Protein AF-A0A941V2D4-F1 (afdb_monomer_lite)

Structure (mmCIF, N/CA/C/O backbone):
data_AF-A0A941V2D4-F1
#
_entry.id   AF-A0A941V2D4-F1
#
loop_
_atom_site.group_PDB
_atom_site.id
_atom_site.type_symbol
_atom_site.label_atom_id
_atom_site.label_alt_id
_atom_site.label_comp_id
_atom_site.label_asym_id
_atom_site.label_entity_id
_atom_site.label_seq_id
_atom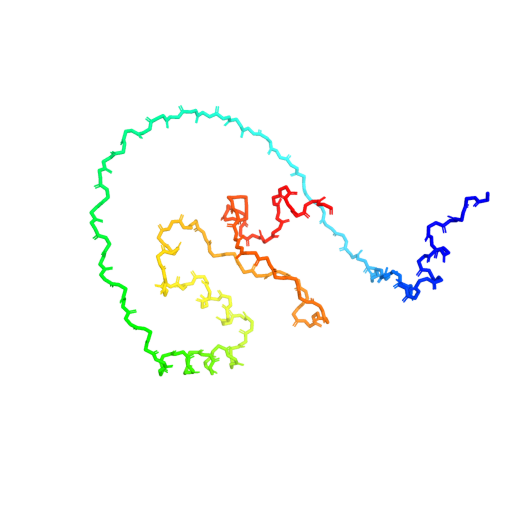_site.pdbx_PDB_ins_code
_atom_site.Cartn_x
_atom_site.Cartn_y
_atom_site.Cartn_z
_atom_site.occupancy
_atom_site.B_iso_or_equiv
_atom_site.auth_seq_id
_atom_site.auth_comp_id
_atom_site.auth_asym_id
_atom_site.auth_atom_id
_atom_site.pdbx_PDB_model_num
ATOM 1 N N . MET A 1 1 ? -23.197 21.292 33.078 1.00 47.38 1 MET A N 1
ATOM 2 C CA . MET A 1 1 ? -23.859 20.035 32.665 1.00 47.38 1 MET A CA 1
ATOM 3 C C . MET A 1 1 ? -22.993 19.403 31.587 1.00 47.38 1 MET A C 1
ATOM 5 O O . MET A 1 1 ? -23.093 19.793 30.435 1.00 47.38 1 MET A O 1
ATOM 9 N N . SER A 1 2 ? -22.044 18.547 31.974 1.00 50.47 2 SER A N 1
ATOM 10 C CA . SER A 1 2 ? -21.107 17.939 31.021 1.00 50.47 2 SER A CA 1
ATOM 11 C C . SER A 1 2 ? -21.793 16.732 30.382 1.00 50.47 2 SER A C 1
ATOM 13 O O . SER A 1 2 ? -21.939 15.692 31.025 1.00 50.47 2 SER A O 1
ATOM 15 N N . GLY A 1 3 ? -22.328 16.898 29.172 1.00 64.19 3 GLY A N 1
ATOM 16 C CA . GLY A 1 3 ? -22.954 15.806 28.433 1.00 64.19 3 GLY A CA 1
ATOM 17 C C . GLY A 1 3 ? -21.909 14.743 28.108 1.00 64.19 3 GLY A C 1
ATOM 18 O O . GLY A 1 3 ? -20.866 15.053 27.536 1.00 64.19 3 GLY A O 1
ATOM 19 N N . ASN A 1 4 ? -22.171 13.489 28.484 1.00 82.38 4 ASN A N 1
ATOM 20 C CA . ASN A 1 4 ? -21.348 12.354 28.069 1.00 82.38 4 ASN A CA 1
ATOM 21 C C . ASN A 1 4 ? -21.188 12.416 26.539 1.00 82.38 4 ASN A C 1
ATOM 23 O O . ASN A 1 4 ? -22.191 12.531 25.835 1.00 82.38 4 ASN A O 1
ATOM 27 N N . ARG A 1 5 ? -19.949 12.345 26.033 1.00 79.75 5 ARG A N 1
ATOM 28 C CA . ARG A 1 5 ? -19.593 12.397 24.601 1.00 79.75 5 ARG A CA 1
ATOM 29 C C . ARG A 1 5 ? -20.520 11.540 23.725 1.00 79.75 5 ARG A C 1
ATOM 31 O O . ARG A 1 5 ? -20.853 11.938 22.616 1.00 79.75 5 ARG A O 1
ATOM 38 N N . ALA A 1 6 ? -20.997 10.405 24.238 1.00 77.00 6 ALA A N 1
ATOM 39 C CA . ALA A 1 6 ? -21.950 9.542 23.542 1.00 77.00 6 ALA A CA 1
ATOM 40 C C . ALA A 1 6 ? -23.326 10.193 23.274 1.00 77.00 6 ALA A C 1
ATOM 42 O O . ALA A 1 6 ? -23.961 9.871 22.274 1.00 77.00 6 ALA A O 1
ATOM 43 N N . SER A 1 7 ? -23.802 11.083 24.151 1.00 79.38 7 SER A N 1
ATOM 44 C CA . SER A 1 7 ? -25.050 11.841 23.955 1.00 79.38 7 SER A CA 1
ATOM 45 C C . SER A 1 7 ? -24.894 12.879 22.853 1.00 79.38 7 SER A C 1
ATOM 47 O O . SER A 1 7 ? -25.692 12.895 21.926 1.00 79.38 7 SER A O 1
ATOM 49 N N . VAL A 1 8 ? -23.801 13.648 22.894 1.00 80.94 8 VAL A N 1
ATOM 50 C CA . VAL A 1 8 ? -23.485 14.660 21.874 1.00 80.94 8 VAL A CA 1
ATOM 51 C C . VAL A 1 8 ? -23.403 14.023 20.486 1.00 80.94 8 VAL A C 1
ATOM 53 O O . VAL A 1 8 ? -23.996 14.512 19.533 1.00 80.94 8 VAL A O 1
ATOM 56 N N . LEU A 1 9 ? -22.746 12.868 20.370 1.00 78.19 9 LEU A N 1
ATOM 57 C CA . LEU A 1 9 ? -22.630 12.162 19.093 1.00 78.19 9 LEU A CA 1
ATOM 58 C C . LEU A 1 9 ? -23.958 11.562 18.604 1.00 78.19 9 LEU A C 1
ATOM 60 O O . LEU A 1 9 ? -24.167 11.468 17.397 1.00 78.19 9 LEU A O 1
ATOM 64 N N . ARG A 1 10 ? -24.869 11.185 19.513 1.00 80.44 10 ARG A N 1
ATOM 65 C CA . ARG A 1 10 ? -26.240 10.782 19.151 1.00 80.44 10 ARG A CA 1
ATOM 66 C C . ARG A 1 10 ? -27.059 11.959 18.641 1.00 80.44 10 ARG A C 1
ATOM 68 O O . ARG A 1 10 ? -27.717 11.824 17.618 1.00 80.44 10 ARG A O 1
ATOM 75 N N . GLU A 1 11 ? -26.994 13.094 19.327 1.00 84.25 11 GLU A N 1
ATOM 76 C CA . GLU A 1 11 ? -27.704 14.320 18.946 1.00 84.25 11 GLU A CA 1
ATOM 77 C C . GLU A 1 11 ? -27.218 14.863 17.596 1.00 84.25 11 GLU A C 1
ATOM 79 O O . GLU A 1 11 ? -28.018 15.333 16.794 1.00 84.25 11 GLU A O 1
ATOM 84 N N . MET A 1 12 ? -25.925 14.712 17.298 1.00 80.12 12 MET A N 1
ATOM 85 C CA . MET A 1 12 ? -25.337 15.059 16.000 1.00 80.12 12 MET A CA 1
ATOM 86 C C . MET A 1 12 ? -25.630 14.038 14.882 1.00 80.12 12 MET A C 1
ATOM 88 O O . MET A 1 12 ? -25.161 14.224 13.762 1.00 80.12 12 MET A O 1
ATOM 92 N N . GLY A 1 13 ? -26.361 12.950 15.155 1.00 72.06 13 GLY A N 1
ATOM 93 C CA . GLY A 1 13 ? -26.670 11.912 14.160 1.00 72.06 13 GLY A CA 1
ATOM 94 C C . GLY A 1 13 ? -25.478 11.034 13.759 1.00 72.06 13 GLY A C 1
ATOM 95 O O . GLY A 1 13 ? -25.539 10.328 12.758 1.00 72.06 13 GLY A O 1
ATOM 96 N N . LEU A 1 14 ? -24.393 11.054 14.537 1.00 75.12 14 LEU A N 1
ATOM 97 C CA . LEU A 1 14 ? -23.150 10.315 14.279 1.00 75.12 14 LEU A CA 1
ATOM 98 C C . LEU A 1 14 ? -23.085 8.983 15.049 1.00 75.12 14 LEU A C 1
ATOM 100 O O . LEU A 1 14 ? -22.025 8.366 15.158 1.00 75.12 14 LEU A O 1
ATOM 104 N N . ALA A 1 15 ? -24.210 8.548 15.621 1.00 70.50 15 ALA A N 1
ATOM 105 C CA . ALA A 1 15 ? -24.332 7.312 16.379 1.00 70.50 15 ALA A CA 1
ATOM 106 C C . ALA A 1 15 ? -25.225 6.283 15.654 1.00 70.50 15 ALA A C 1
ATOM 108 O O . ALA A 1 15 ? -26.221 6.668 15.046 1.00 70.50 15 ALA A O 1
ATOM 109 N N . PRO A 1 16 ? -24.946 4.974 15.795 1.00 67.81 16 PRO A N 1
ATOM 110 C CA . PRO A 1 16 ? -23.920 4.397 16.659 1.00 67.81 16 PRO A CA 1
ATOM 111 C C . PRO A 1 16 ? -22.512 4.568 16.082 1.00 67.81 16 PRO A C 1
ATOM 113 O O . PRO A 1 16 ? -22.276 4.308 14.907 1.00 67.81 16 PRO A O 1
ATOM 116 N N . LEU A 1 17 ? -21.560 4.929 16.948 1.00 64.69 17 LEU A N 1
ATOM 117 C CA . LEU A 1 17 ? -20.164 4.634 16.664 1.00 64.69 17 LEU A CA 1
ATOM 118 C C . LEU A 1 17 ? -20.046 3.108 16.659 1.00 64.69 17 LEU A C 1
ATOM 120 O O . LEU A 1 17 ? -20.452 2.463 17.625 1.00 64.69 17 LEU A O 1
ATOM 124 N N . TRP A 1 18 ? -19.608 2.576 15.525 1.00 59.88 18 TRP A N 1
ATOM 125 C CA . TRP A 1 18 ? -19.204 1.200 15.239 1.00 59.88 18 TRP A CA 1
ATOM 126 C C . TRP A 1 18 ? -19.186 0.197 16.422 1.00 59.88 18 TRP A C 1
ATOM 128 O O . TRP A 1 18 ? -18.600 0.445 17.475 1.00 59.88 18 TRP A O 1
ATOM 138 N N . ARG A 1 19 ? -19.780 -0.991 16.223 1.00 60.62 19 ARG A N 1
ATOM 139 C CA . ARG A 1 19 ? -19.713 -2.126 17.166 1.00 60.62 19 ARG A CA 1
ATOM 140 C C . ARG A 1 19 ? -18.767 -3.210 16.637 1.00 60.62 19 ARG A C 1
ATOM 142 O O . ARG A 1 19 ? -18.960 -3.685 15.521 1.00 60.62 19 ARG A O 1
ATOM 149 N N . LEU A 1 20 ? -17.811 -3.641 17.466 1.00 50.00 20 LEU A N 1
ATOM 150 C CA . LEU A 1 20 ? -16.950 -4.803 17.205 1.00 50.00 20 LEU A CA 1
ATOM 151 C C . LEU A 1 20 ? -17.788 -6.067 16.945 1.00 50.00 20 LEU A C 1
ATOM 153 O O . LEU A 1 20 ? -18.713 -6.369 17.702 1.00 50.00 20 LEU A O 1
ATOM 157 N N . ARG A 1 21 ? -17.383 -6.876 15.960 1.00 57.44 21 ARG A N 1
ATOM 158 C CA . ARG A 1 21 ? -17.626 -8.328 16.004 1.00 57.44 21 ARG A CA 1
ATOM 159 C C . ARG A 1 21 ? -16.632 -8.951 16.990 1.00 57.44 21 ARG A C 1
ATOM 161 O O . ARG A 1 21 ? -15.496 -8.495 17.074 1.00 57.44 21 ARG A O 1
ATOM 168 N N . ALA A 1 22 ? -17.055 -9.968 17.743 1.00 53.12 22 ALA A N 1
ATOM 169 C CA . ALA A 1 22 ? -16.188 -10.660 18.696 1.00 53.12 22 ALA A CA 1
ATOM 170 C C . ALA A 1 22 ? -14.951 -11.230 17.976 1.00 53.12 22 ALA A C 1
ATOM 172 O O . ALA A 1 22 ? -15.085 -12.069 17.086 1.00 53.12 22 ALA A O 1
ATOM 173 N N . ALA A 1 23 ? -13.765 -10.739 18.340 1.00 49.62 23 ALA A N 1
ATOM 174 C CA . ALA A 1 23 ? -12.496 -11.110 17.726 1.00 49.62 23 ALA A CA 1
ATOM 175 C C . ALA A 1 23 ? -11.836 -12.271 18.488 1.00 49.62 23 ALA A C 1
ATOM 177 O O . ALA A 1 23 ? -11.710 -12.228 19.713 1.00 49.62 23 ALA A O 1
ATOM 178 N N . GLN A 1 24 ? -11.405 -13.297 17.752 1.00 42.88 24 GLN A N 1
ATOM 179 C CA . GLN A 1 24 ? -10.503 -14.344 18.234 1.00 42.88 24 GLN A CA 1
ATOM 180 C C . GLN A 1 24 ? -9.068 -13.814 18.133 1.00 42.88 24 GLN A C 1
ATOM 182 O O . GLN A 1 24 ? -8.675 -13.277 17.101 1.00 42.88 24 GLN A O 1
ATOM 187 N N . GLY A 1 25 ? -8.343 -13.872 19.251 1.00 38.56 25 GLY A N 1
ATOM 188 C CA . GLY A 1 25 ? -7.115 -13.114 19.474 1.00 38.56 25 GLY A CA 1
ATOM 189 C C . GLY A 1 25 ? -5.832 -13.728 18.911 1.00 38.56 25 GLY A C 1
ATOM 190 O O . GLY A 1 25 ? -5.726 -14.932 18.701 1.00 38.56 25 GLY A O 1
ATOM 191 N N . GLY A 1 26 ? -4.829 -12.861 18.771 1.00 33.88 26 GLY A N 1
ATOM 192 C CA . GLY A 1 26 ? -3.424 -13.205 18.577 1.00 33.88 26 GLY A CA 1
ATOM 193 C C . GLY A 1 26 ? -2.580 -11.931 18.539 1.00 33.88 26 GLY A C 1
ATOM 194 O O . GLY A 1 26 ? -2.665 -11.170 17.584 1.00 33.88 26 GLY A O 1
ATOM 195 N N . ALA A 1 27 ? -1.813 -11.674 19.600 1.00 39.78 27 ALA A N 1
ATOM 196 C CA . ALA A 1 27 ? -0.921 -10.522 19.744 1.00 39.78 27 ALA A CA 1
ATOM 197 C C . ALA A 1 27 ? 0.546 -10.964 19.637 1.00 39.78 27 ALA A C 1
ATOM 199 O O . ALA A 1 27 ? 0.888 -12.046 20.115 1.00 39.78 27 ALA A O 1
ATOM 200 N N . ALA A 1 28 ? 1.424 -10.106 19.109 1.00 34.94 28 ALA A N 1
ATOM 201 C CA . ALA A 1 28 ? 2.871 -10.228 19.293 1.00 34.94 28 ALA A CA 1
ATOM 202 C C . ALA A 1 28 ? 3.554 -8.849 19.361 1.00 34.94 28 ALA A C 1
ATOM 204 O O . ALA A 1 28 ? 3.128 -7.887 18.726 1.00 34.94 28 ALA A O 1
ATOM 205 N N . ALA A 1 29 ? 4.578 -8.782 20.212 1.00 35.16 29 ALA A N 1
ATOM 206 C CA . ALA A 1 29 ? 5.174 -7.595 20.814 1.00 35.16 29 ALA A CA 1
ATOM 207 C C . ALA A 1 29 ? 6.427 -7.056 20.088 1.00 35.16 29 ALA A C 1
ATOM 209 O O . ALA A 1 29 ? 7.003 -7.705 19.221 1.00 35.16 29 ALA A O 1
ATOM 210 N N . ALA A 1 30 ? 6.828 -5.846 20.491 1.00 40.81 30 ALA A N 1
ATOM 211 C CA . ALA A 1 30 ? 7.859 -4.982 19.912 1.00 40.81 30 ALA A CA 1
ATOM 212 C C . ALA A 1 30 ? 9.324 -5.344 20.248 1.00 40.81 30 ALA A C 1
ATOM 214 O O . ALA A 1 30 ? 9.598 -5.960 21.275 1.00 40.81 30 ALA A O 1
ATOM 215 N N . ALA A 1 31 ? 10.265 -4.826 19.442 1.00 35.25 31 ALA A N 1
ATOM 216 C CA . ALA A 1 31 ? 11.678 -4.648 19.800 1.00 35.25 31 ALA A CA 1
ATOM 217 C C . ALA A 1 31 ? 12.316 -3.450 19.052 1.00 35.25 31 ALA A C 1
ATOM 219 O O . ALA A 1 31 ? 11.924 -3.122 17.935 1.00 35.25 31 ALA A O 1
ATOM 220 N N . THR A 1 32 ? 13.282 -2.796 19.706 1.00 36.19 32 THR A N 1
ATOM 221 C CA . THR A 1 32 ? 13.943 -1.511 19.383 1.00 36.19 32 THR A CA 1
ATOM 222 C C . THR A 1 32 ? 15.439 -1.675 19.049 1.00 36.19 32 THR A C 1
ATOM 224 O O . THR A 1 32 ? 16.104 -2.423 19.760 1.00 36.19 32 THR A O 1
ATOM 227 N N . ALA A 1 33 ? 15.990 -0.910 18.091 1.00 33.62 33 ALA A N 1
ATOM 228 C CA . ALA A 1 33 ? 17.410 -0.479 17.951 1.00 33.62 33 ALA A CA 1
ATOM 229 C C . ALA A 1 33 ? 17.486 0.486 16.734 1.00 33.62 33 ALA A C 1
ATOM 231 O O . ALA A 1 33 ? 16.846 0.197 15.734 1.00 33.62 33 ALA A O 1
ATOM 232 N N . GLY A 1 34 ? 18.058 1.699 16.740 1.00 29.92 34 GLY A N 1
ATOM 233 C CA . GLY A 1 34 ? 19.462 2.095 16.941 1.00 29.92 34 GLY A CA 1
ATOM 234 C C . GLY A 1 34 ? 19.933 2.844 15.671 1.00 29.92 34 GLY A C 1
ATOM 235 O O . GLY A 1 34 ? 20.032 2.231 14.615 1.00 29.92 34 GLY A O 1
ATOM 236 N N . VAL A 1 35 ? 20.143 4.166 15.736 1.00 36.59 35 VAL A N 1
ATOM 237 C CA . VAL A 1 35 ? 20.387 5.048 14.568 1.00 36.59 35 VAL A CA 1
ATOM 238 C C . VAL A 1 35 ? 21.889 5.209 14.307 1.00 36.59 35 VAL A C 1
ATOM 240 O O . VAL A 1 35 ? 22.630 5.513 15.240 1.00 36.59 35 VAL A O 1
ATOM 243 N N . ALA A 1 36 ? 22.329 5.063 13.054 1.00 33.56 36 ALA A N 1
ATOM 244 C CA . ALA A 1 36 ? 23.673 5.429 12.607 1.00 33.56 36 ALA A CA 1
ATOM 245 C C . ALA A 1 36 ? 23.589 6.315 11.354 1.00 33.56 36 ALA A C 1
ATOM 247 O O . ALA A 1 36 ? 22.951 5.968 10.362 1.00 33.56 36 ALA A O 1
ATOM 248 N N . GLU A 1 37 ? 24.217 7.482 11.454 1.00 37.19 37 GLU A N 1
ATOM 249 C CA . GLU A 1 37 ? 24.276 8.561 10.472 1.00 37.19 37 GLU A CA 1
ATOM 250 C C . GLU A 1 37 ? 25.415 8.310 9.471 1.00 37.19 37 GLU A C 1
ATOM 252 O O . GLU A 1 37 ? 26.542 8.032 9.875 1.00 37.19 37 GLU A O 1
ATOM 257 N N . MET A 1 38 ? 25.142 8.415 8.166 1.00 31.73 38 MET A N 1
ATOM 258 C CA . MET A 1 38 ? 26.172 8.442 7.120 1.00 31.73 38 MET A CA 1
ATOM 259 C C . MET A 1 38 ? 25.790 9.456 6.041 1.00 31.73 38 MET A C 1
ATOM 261 O O . MET A 1 38 ? 24.823 9.282 5.299 1.00 31.73 38 MET A O 1
ATOM 265 N N . ALA A 1 39 ? 26.580 10.527 5.972 1.00 42.31 39 ALA A N 1
ATOM 266 C CA . ALA A 1 39 ? 26.559 11.508 4.902 1.00 42.31 39 ALA A CA 1
ATOM 267 C C . ALA A 1 39 ? 27.110 10.875 3.613 1.00 42.31 39 ALA A C 1
ATOM 269 O O . ALA A 1 39 ? 28.252 10.421 3.579 1.00 42.31 39 ALA A O 1
ATOM 270 N N . ALA A 1 40 ? 26.290 10.844 2.561 1.00 44.59 40 ALA A N 1
ATOM 271 C CA . ALA A 1 40 ? 26.695 10.439 1.221 1.00 44.59 40 ALA A CA 1
ATOM 272 C C . ALA A 1 40 ? 26.714 11.669 0.308 1.00 44.59 40 ALA A C 1
ATOM 274 O O . ALA A 1 40 ? 25.684 12.303 0.061 1.00 44.59 40 ALA A O 1
ATOM 275 N N . GLU A 1 41 ? 27.908 12.002 -0.168 1.00 47.50 41 GLU A N 1
ATOM 276 C CA . GLU A 1 41 ? 28.164 13.026 -1.174 1.00 47.50 41 GLU A CA 1
ATOM 277 C C . GLU A 1 41 ? 27.412 12.656 -2.468 1.00 47.50 41 GLU A C 1
ATOM 279 O O . GLU A 1 41 ? 27.547 11.549 -2.992 1.00 47.50 41 GLU A O 1
ATOM 284 N N . ARG A 1 42 ? 26.526 13.543 -2.939 1.00 51.31 42 ARG A N 1
ATOM 285 C CA . ARG A 1 42 ? 25.643 13.288 -4.088 1.00 51.31 42 ARG A CA 1
ATOM 286 C C . AR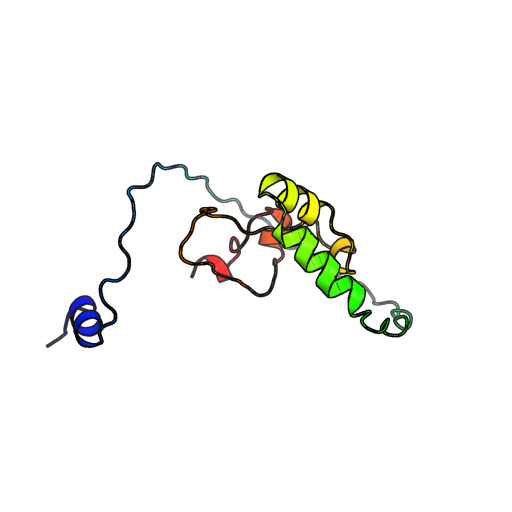G A 1 42 ? 26.377 13.554 -5.400 1.00 51.31 42 ARG A C 1
ATOM 288 O O . ARG A 1 42 ? 26.583 14.711 -5.759 1.00 51.31 42 ARG A O 1
ATOM 295 N N . GLU A 1 43 ? 26.660 12.500 -6.159 1.00 58.66 43 GLU A N 1
ATOM 296 C CA . GLU A 1 43 ? 26.903 12.632 -7.598 1.00 58.66 43 GLU A CA 1
ATOM 297 C C . GLU A 1 43 ? 25.648 13.171 -8.320 1.00 58.66 43 GLU A C 1
ATOM 299 O O . GLU A 1 43 ? 24.514 12.851 -7.931 1.00 58.66 43 GLU A O 1
ATOM 304 N N . PRO A 1 44 ? 25.810 13.994 -9.375 1.00 60.41 44 PRO A N 1
ATOM 305 C CA . PRO A 1 44 ? 24.687 14.536 -10.127 1.00 60.41 44 PRO A CA 1
ATOM 306 C C . PRO A 1 44 ? 23.939 13.424 -10.873 1.00 60.41 44 PRO A C 1
ATOM 308 O O . PRO A 1 44 ? 24.502 12.699 -11.690 1.00 60.41 44 PRO A O 1
ATOM 311 N N . ILE A 1 45 ? 22.637 13.313 -10.602 1.00 61.81 45 ILE A N 1
ATOM 312 C CA . ILE A 1 45 ? 21.738 12.363 -11.264 1.00 61.81 45 ILE A CA 1
ATOM 313 C C . ILE A 1 45 ? 21.656 12.737 -12.757 1.00 61.81 45 ILE A C 1
ATOM 315 O O . ILE A 1 45 ? 21.319 13.887 -13.060 1.00 61.81 45 ILE A O 1
ATOM 319 N N . PRO A 1 46 ? 21.926 11.809 -13.697 1.00 70.50 46 PRO A N 1
ATOM 320 C CA . PRO A 1 46 ? 21.777 12.081 -15.123 1.00 70.50 46 PRO A CA 1
ATOM 321 C C . PRO A 1 46 ? 20.331 12.489 -15.447 1.00 70.50 46 PRO A C 1
ATOM 323 O O . PRO A 1 46 ? 19.396 12.022 -14.784 1.00 70.50 46 PRO A O 1
ATOM 326 N N . PRO A 1 47 ? 20.115 13.353 -16.458 1.00 72.19 47 PRO A N 1
ATOM 327 C CA . PRO A 1 47 ? 18.786 13.853 -16.781 1.00 72.19 47 PRO A CA 1
ATOM 328 C C . PRO A 1 47 ? 17.839 12.685 -17.056 1.00 72.19 47 PRO A C 1
ATOM 330 O O . PRO A 1 47 ? 18.147 11.772 -17.825 1.00 72.19 47 PRO A O 1
ATOM 333 N N . ALA A 1 48 ? 16.684 12.710 -16.389 1.00 61.84 48 ALA A N 1
ATOM 334 C CA . ALA A 1 48 ? 15.672 11.685 -16.561 1.00 61.84 48 ALA A CA 1
ATOM 335 C C . ALA A 1 48 ? 15.268 11.598 -18.046 1.00 61.84 48 ALA A C 1
ATOM 337 O O . ALA A 1 48 ? 15.104 12.638 -18.691 1.00 61.84 48 ALA A O 1
ATOM 338 N N . PRO A 1 49 ? 15.076 10.384 -18.597 1.00 69.12 49 PRO A N 1
ATOM 339 C CA . PRO A 1 49 ? 14.525 10.241 -19.937 1.00 69.12 49 PRO A CA 1
ATOM 340 C C . PRO A 1 49 ? 13.166 10.956 -20.017 1.00 69.12 49 PRO A C 1
ATOM 342 O O . PRO A 1 49 ? 12.454 11.016 -19.005 1.00 69.12 49 PRO A O 1
ATOM 345 N N . PRO A 1 50 ? 12.794 11.491 -21.196 1.00 70.00 50 PRO A N 1
ATOM 346 C CA . PRO A 1 50 ? 11.552 12.233 -21.356 1.00 70.00 50 PRO A CA 1
ATOM 347 C C . PRO A 1 50 ? 10.359 11.382 -20.896 1.00 70.00 50 PRO A C 1
ATOM 349 O O . PRO A 1 50 ? 10.362 10.162 -21.111 1.00 70.00 50 PRO A O 1
ATOM 352 N N . PRO A 1 51 ? 9.341 11.992 -20.259 1.00 62.66 51 PRO A N 1
ATOM 353 C CA . PRO A 1 51 ? 8.169 11.262 -19.805 1.00 62.66 51 PRO A CA 1
ATOM 354 C C . PRO A 1 51 ? 7.537 10.559 -21.004 1.00 62.66 51 PRO A C 1
ATOM 356 O O . PRO A 1 51 ? 7.136 11.185 -21.986 1.00 62.66 51 PRO A O 1
ATOM 359 N N . ARG A 1 52 ? 7.484 9.227 -20.942 1.00 65.56 52 ARG A N 1
ATOM 360 C CA . ARG A 1 52 ? 6.815 8.426 -21.963 1.00 65.56 52 ARG A CA 1
ATOM 361 C C . ARG A 1 52 ? 5.341 8.824 -21.947 1.00 65.56 52 ARG A C 1
ATOM 363 O O . ARG A 1 52 ? 4.704 8.727 -20.901 1.00 65.56 52 ARG A O 1
ATOM 370 N N . ALA A 1 53 ? 4.822 9.285 -23.084 1.00 59.69 53 ALA A N 1
ATOM 371 C CA . ALA A 1 53 ? 3.422 9.679 -23.204 1.00 59.69 53 ALA A CA 1
ATOM 372 C C . ALA A 1 53 ? 2.501 8.547 -22.697 1.00 59.69 53 ALA A C 1
ATOM 374 O O . ALA A 1 53 ? 2.772 7.373 -22.994 1.00 59.69 53 ALA A O 1
ATOM 375 N N . PRO A 1 54 ? 1.437 8.859 -21.934 1.00 51.00 54 PRO A N 1
ATOM 376 C CA . PRO A 1 54 ? 0.494 7.850 -21.476 1.00 51.00 54 PRO A CA 1
ATOM 377 C C . PRO A 1 54 ? -0.158 7.204 -22.700 1.00 51.00 54 PRO A C 1
ATOM 379 O O . PRO A 1 54 ? -0.752 7.884 -23.530 1.00 51.00 54 PRO A O 1
ATOM 382 N N . GLN A 1 55 ? -0.004 5.888 -22.845 1.00 49.94 55 GLN A N 1
ATOM 383 C CA . GLN A 1 55 ? -0.677 5.128 -23.897 1.00 49.94 55 GLN A CA 1
ATOM 384 C C . GLN A 1 55 ? -2.051 4.693 -23.357 1.00 49.94 55 GLN A C 1
ATOM 386 O O . GLN A 1 55 ? -2.087 3.782 -22.527 1.00 49.94 55 GLN A O 1
ATOM 391 N N . PRO A 1 56 ? -3.168 5.314 -23.786 1.00 49.53 56 PRO A N 1
ATOM 392 C CA . PRO A 1 56 ? -4.490 5.114 -23.178 1.00 49.53 56 PRO A CA 1
ATOM 393 C C . PRO A 1 56 ? -5.007 3.672 -23.314 1.00 49.53 56 PRO A C 1
ATOM 395 O O . PRO A 1 56 ? -5.582 3.142 -22.368 1.00 49.53 56 PRO A O 1
ATOM 398 N N . ALA A 1 57 ? -4.684 2.980 -24.414 1.00 51.91 57 ALA A N 1
ATOM 399 C CA . ALA A 1 57 ? -5.076 1.583 -24.635 1.00 51.91 57 ALA A CA 1
ATOM 400 C C . ALA A 1 57 ? -4.489 0.603 -23.598 1.00 51.91 57 ALA A C 1
ATOM 402 O O . ALA A 1 57 ? -5.122 -0.390 -23.254 1.00 51.91 57 ALA A O 1
ATOM 403 N N . ARG A 1 58 ? -3.307 0.898 -23.032 1.00 62.75 58 ARG A N 1
ATOM 404 C CA . ARG A 1 58 ? -2.727 0.055 -21.971 1.00 62.75 58 ARG A CA 1
ATOM 405 C C . ARG A 1 58 ? -3.467 0.193 -20.644 1.00 62.75 58 ARG A C 1
ATOM 407 O O . ARG A 1 58 ? -3.380 -0.717 -19.828 1.00 62.75 58 ARG A O 1
ATOM 414 N N . GLY A 1 59 ? -4.133 1.322 -20.401 1.00 74.88 59 GLY A N 1
ATOM 415 C CA . GLY A 1 59 ? -4.839 1.584 -19.149 1.00 74.88 59 GLY A CA 1
ATOM 416 C C . GLY A 1 59 ? -6.114 0.757 -19.036 1.00 74.88 59 GLY A C 1
ATOM 417 O O . GLY A 1 59 ? -6.271 0.005 -18.078 1.00 74.88 59 GLY A O 1
ATOM 418 N N . GLU A 1 60 ? -6.987 0.847 -20.039 1.00 82.69 60 GLU A N 1
ATOM 419 C CA . GLU A 1 60 ? -8.297 0.182 -20.035 1.00 82.69 60 GLU A CA 1
ATOM 420 C C . GLU A 1 60 ? -8.178 -1.346 -20.048 1.00 82.69 60 GLU A C 1
ATOM 422 O O . GLU A 1 60 ? -8.803 -2.026 -19.235 1.00 82.69 60 GLU A O 1
ATOM 427 N N . GLU A 1 61 ? -7.309 -1.897 -20.897 1.00 86.44 61 GLU A N 1
ATOM 428 C CA . GLU A 1 61 ? -7.080 -3.344 -20.963 1.00 86.44 61 GLU A CA 1
ATOM 429 C C . GLU A 1 61 ? -6.465 -3.886 -19.660 1.00 86.44 61 GLU A C 1
ATOM 431 O O . GLU A 1 61 ? -6.842 -4.952 -19.167 1.00 86.44 61 GLU A O 1
ATOM 436 N N . ARG A 1 62 ? -5.549 -3.125 -19.043 1.00 86.12 62 ARG A N 1
ATOM 437 C CA . ARG A 1 62 ? -4.960 -3.470 -17.741 1.00 86.12 62 ARG A CA 1
ATOM 438 C C . ARG A 1 62 ? -6.004 -3.449 -16.630 1.00 86.12 62 ARG A C 1
ATOM 440 O O . ARG A 1 62 ? -6.012 -4.368 -15.816 1.00 86.12 62 ARG A O 1
ATOM 447 N N . LEU A 1 63 ? -6.877 -2.443 -16.597 1.00 88.81 63 LEU A N 1
ATOM 448 C CA . LEU A 1 63 ? -7.972 -2.361 -15.626 1.00 88.81 63 LEU A CA 1
ATOM 449 C C . LEU A 1 63 ? -8.951 -3.527 -15.795 1.00 88.81 63 LEU A C 1
ATOM 451 O O . LEU A 1 63 ? -9.290 -4.176 -14.809 1.00 88.81 63 LEU A O 1
ATOM 455 N N . ALA A 1 64 ? -9.336 -3.849 -17.034 1.00 91.25 64 ALA A N 1
ATOM 456 C CA . ALA A 1 64 ? -10.214 -4.980 -17.327 1.00 91.25 64 ALA A CA 1
ATOM 457 C C . ALA A 1 64 ? -9.601 -6.322 -16.902 1.00 91.25 64 ALA A C 1
ATOM 459 O O . ALA A 1 64 ? -10.316 -7.197 -16.415 1.00 91.25 64 ALA A O 1
ATOM 460 N N . ARG A 1 65 ? -8.280 -6.484 -17.056 1.00 91.75 65 ARG A N 1
ATOM 461 C CA . ARG A 1 65 ? -7.556 -7.661 -16.564 1.00 91.75 65 ARG A CA 1
ATOM 462 C C . ARG A 1 65 ? -7.570 -7.726 -15.036 1.00 91.75 65 ARG A C 1
ATOM 464 O O . ARG A 1 65 ? -7.961 -8.754 -14.500 1.00 91.75 65 ARG A O 1
ATOM 471 N N . ILE A 1 66 ? -7.203 -6.639 -14.350 1.00 93.31 66 ILE A N 1
ATOM 472 C CA . ILE A 1 66 ? -7.181 -6.574 -12.875 1.00 93.31 66 ILE A CA 1
ATOM 473 C C . ILE A 1 66 ? -8.569 -6.862 -12.290 1.00 93.31 66 ILE A C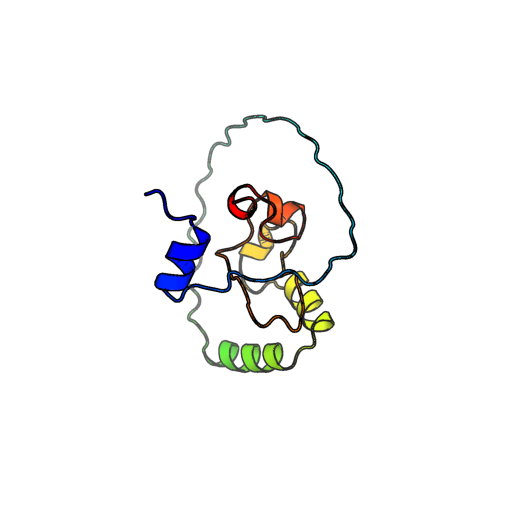 1
ATOM 475 O O . ILE A 1 66 ? -8.680 -7.627 -11.340 1.00 93.31 66 ILE A O 1
ATOM 479 N N . ALA A 1 67 ? -9.633 -6.318 -12.887 1.00 92.31 67 ALA A N 1
ATOM 480 C CA . ALA A 1 67 ? -11.007 -6.511 -12.421 1.00 92.31 67 ALA A CA 1
ATOM 481 C C . ALA A 1 67 ? -11.504 -7.970 -12.492 1.00 92.31 67 ALA A C 1
ATOM 483 O O . ALA A 1 67 ? -12.498 -8.304 -11.853 1.00 92.31 67 ALA A O 1
ATOM 484 N N . ARG A 1 68 ? -10.845 -8.834 -13.277 1.00 95.62 68 ARG A N 1
ATOM 485 C CA . ARG A 1 68 ? -11.176 -10.265 -13.390 1.00 95.62 68 ARG A CA 1
ATOM 486 C C . ARG A 1 68 ? -10.332 -11.152 -12.472 1.00 95.62 68 ARG A C 1
ATOM 488 O O . ARG A 1 68 ? -10.622 -12.342 -12.385 1.00 95.62 68 ARG A O 1
ATOM 495 N N . MET A 1 69 ? -9.306 -10.601 -11.822 1.00 95.69 69 MET A N 1
ATOM 496 C CA . MET A 1 69 ? -8.415 -11.365 -10.952 1.00 95.69 69 MET A CA 1
ATOM 497 C C . MET A 1 69 ? -9.121 -11.759 -9.655 1.00 95.69 69 MET A C 1
ATOM 499 O O . MET A 1 69 ? -9.841 -10.964 -9.049 1.00 95.69 69 MET A O 1
ATOM 503 N N . GLY A 1 70 ? -8.856 -12.980 -9.192 1.00 95.81 70 GLY A N 1
ATOM 504 C CA . GLY A 1 70 ? -9.127 -13.362 -7.806 1.00 95.81 70 GLY A CA 1
ATOM 505 C C . GLY A 1 70 ? -8.069 -12.798 -6.850 1.00 95.81 70 GLY A C 1
ATOM 506 O O . GLY A 1 70 ? -6.991 -12.387 -7.275 1.00 95.81 70 GLY A O 1
ATOM 507 N N . TRP A 1 71 ? -8.326 -12.835 -5.540 1.00 94.44 71 TRP A N 1
ATOM 508 C CA . TRP A 1 71 ? -7.402 -12.284 -4.537 1.00 94.44 71 TRP A CA 1
ATOM 509 C C . TRP A 1 71 ? -6.008 -12.914 -4.551 1.00 94.44 71 TRP A C 1
ATOM 511 O O . TRP A 1 71 ? -5.018 -12.200 -4.417 1.00 94.44 71 TRP A O 1
ATOM 521 N N . ALA A 1 72 ? -5.916 -14.232 -4.744 1.00 95.25 72 ALA A N 1
ATOM 522 C CA . ALA A 1 72 ? -4.627 -14.916 -4.832 1.00 95.25 72 ALA A CA 1
ATOM 523 C C . ALA A 1 72 ? -3.815 -14.431 -6.046 1.00 95.25 72 ALA A C 1
ATOM 525 O O . ALA A 1 72 ? -2.648 -14.083 -5.913 1.00 95.25 72 ALA A O 1
ATOM 526 N N . GLU A 1 73 ? -4.456 -14.332 -7.212 1.00 96.31 73 GLU A N 1
ATOM 527 C CA . GLU A 1 73 ? -3.822 -13.834 -8.436 1.00 96.31 73 GLU A CA 1
ATOM 528 C C . GLU A 1 73 ? -3.413 -12.362 -8.303 1.00 96.31 73 GLU A C 1
ATOM 530 O O . GLU A 1 73 ? -2.310 -11.985 -8.694 1.00 96.31 73 GLU A O 1
ATOM 535 N N . LEU A 1 74 ? -4.270 -11.535 -7.697 1.00 95.44 74 LEU A N 1
ATOM 536 C CA . LEU A 1 74 ? -3.984 -10.124 -7.463 1.00 95.44 74 LEU A CA 1
ATOM 537 C C . LEU A 1 74 ? -2.762 -9.933 -6.553 1.00 95.44 74 LEU A C 1
ATOM 539 O O . LEU A 1 74 ? -1.927 -9.074 -6.837 1.00 95.44 74 LEU A O 1
ATOM 543 N N . ARG A 1 75 ? -2.629 -10.738 -5.488 1.00 95.25 75 ARG A N 1
ATOM 544 C CA . ARG A 1 75 ? -1.460 -10.709 -4.590 1.00 95.25 75 ARG A CA 1
ATOM 545 C C . ARG A 1 75 ? -0.165 -10.987 -5.345 1.00 95.25 75 ARG A C 1
ATOM 547 O O . ARG A 1 75 ? 0.766 -10.187 -5.257 1.00 95.25 75 ARG A O 1
ATOM 554 N N . GLU A 1 76 ? -0.133 -12.058 -6.133 1.00 96.75 76 GLU A N 1
ATOM 555 C CA . GLU A 1 76 ? 1.039 -12.418 -6.940 1.00 96.75 76 GLU A CA 1
ATOM 556 C C . GLU A 1 76 ? 1.363 -11.338 -7.982 1.00 96.75 76 GLU A C 1
ATOM 558 O O . GLU A 1 76 ? 2.515 -10.918 -8.129 1.00 96.75 76 GLU A O 1
ATOM 563 N N . ALA A 1 77 ? 0.340 -10.815 -8.665 1.00 96.12 77 ALA A N 1
ATOM 564 C CA . ALA A 1 77 ? 0.508 -9.756 -9.654 1.00 96.12 77 ALA A CA 1
ATOM 565 C C . ALA A 1 77 ? 1.088 -8.469 -9.040 1.00 96.12 77 ALA A C 1
ATOM 567 O O . ALA A 1 77 ? 1.946 -7.823 -9.649 1.00 96.12 77 ALA A O 1
ATOM 568 N N . VAL A 1 78 ? 0.653 -8.096 -7.832 1.00 95.81 78 VAL A N 1
ATOM 569 C CA . VAL A 1 78 ? 1.168 -6.924 -7.108 1.00 95.81 78 VAL A CA 1
ATOM 570 C C . VAL A 1 78 ? 2.606 -7.151 -6.644 1.00 95.81 78 VAL A C 1
ATOM 572 O O . VAL A 1 78 ? 3.452 -6.281 -6.876 1.00 95.81 78 VAL A O 1
ATOM 575 N N . ALA A 1 79 ? 2.913 -8.319 -6.074 1.00 96.12 79 ALA A N 1
ATOM 576 C CA . ALA A 1 79 ? 4.268 -8.671 -5.645 1.00 96.12 79 ALA A CA 1
ATOM 577 C C . ALA A 1 79 ? 5.275 -8.593 -6.810 1.00 96.12 79 ALA A C 1
ATOM 579 O O . ALA A 1 79 ? 6.357 -8.006 -6.675 1.00 96.12 79 ALA A O 1
ATOM 580 N N . ALA A 1 80 ? 4.881 -9.093 -7.985 1.00 96.06 80 ALA A N 1
ATOM 581 C CA . ALA A 1 80 ? 5.704 -9.114 -9.191 1.00 96.06 80 ALA A CA 1
ATOM 582 C C . ALA A 1 80 ? 5.698 -7.799 -10.003 1.00 96.06 80 ALA A C 1
ATOM 584 O O . ALA A 1 80 ? 6.429 -7.687 -10.989 1.00 96.06 80 ALA A O 1
ATOM 585 N N . CYS A 1 81 ? 4.902 -6.792 -9.623 1.00 95.31 81 CYS A N 1
ATOM 586 C CA . CYS A 1 81 ? 4.677 -5.598 -10.442 1.00 95.31 81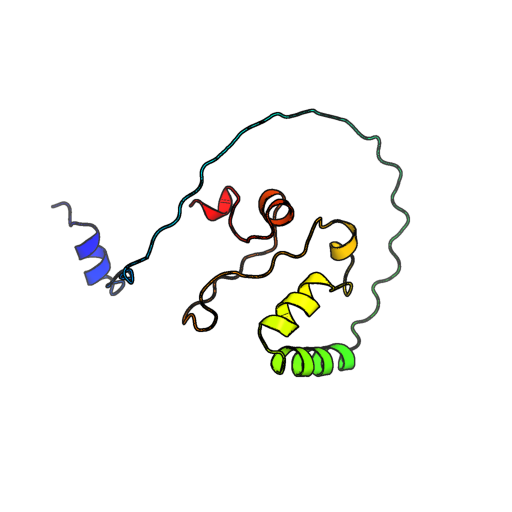 CYS A CA 1
ATOM 587 C C . CYS A 1 81 ? 5.957 -4.769 -10.659 1.00 95.31 81 CYS A C 1
ATOM 589 O O . CYS A 1 81 ? 6.594 -4.318 -9.699 1.00 95.31 81 CYS A O 1
ATOM 591 N N . ARG A 1 82 ? 6.295 -4.504 -11.929 1.00 94.88 82 ARG A N 1
ATOM 592 C CA . ARG A 1 82 ? 7.439 -3.674 -12.364 1.00 94.88 82 ARG A CA 1
ATOM 593 C C . ARG A 1 82 ? 7.030 -2.524 -13.294 1.00 94.88 82 ARG A C 1
ATOM 595 O O . ARG A 1 82 ? 7.841 -2.015 -14.058 1.00 94.88 82 ARG A O 1
ATOM 602 N N . ASP A 1 83 ? 5.764 -2.112 -13.234 1.00 92.19 83 ASP A N 1
ATOM 603 C CA . ASP A 1 83 ? 5.198 -1.096 -14.134 1.00 92.19 83 ASP A CA 1
ATOM 604 C C . ASP A 1 83 ? 5.745 0.327 -13.877 1.00 92.19 83 ASP A C 1
ATOM 606 O O . ASP A 1 83 ? 5.554 1.219 -14.705 1.00 92.19 83 ASP A O 1
ATOM 610 N N . CYS A 1 84 ? 6.413 0.572 -12.742 1.00 93.62 84 CYS A N 1
ATOM 611 C CA . CYS A 1 84 ? 6.992 1.871 -12.396 1.00 93.62 84 CYS A CA 1
ATOM 612 C C . CYS A 1 84 ? 8.284 1.739 -11.575 1.00 93.62 84 CYS A C 1
ATOM 614 O O . CYS A 1 84 ? 8.534 0.717 -10.942 1.00 93.62 84 CYS A O 1
ATOM 616 N N . LYS A 1 85 ? 9.069 2.822 -11.514 1.00 95.44 85 LYS A N 1
ATOM 617 C CA . LYS A 1 85 ? 10.390 2.869 -10.855 1.00 95.44 85 LYS A CA 1
ATOM 618 C C . LYS A 1 85 ? 10.372 2.571 -9.350 1.00 95.44 85 LYS A C 1
ATOM 620 O O . LYS A 1 85 ? 11.410 2.273 -8.775 1.00 95.44 85 LYS A O 1
ATOM 625 N N . LEU A 1 86 ? 9.211 2.627 -8.691 1.00 94.56 86 LEU A N 1
ATOM 626 C CA . LEU A 1 86 ? 9.101 2.289 -7.265 1.00 94.56 86 LEU A CA 1
ATOM 627 C C . LEU A 1 86 ? 9.490 0.829 -6.989 1.00 94.56 86 LEU A C 1
ATOM 629 O O . LEU A 1 86 ? 9.944 0.512 -5.891 1.00 94.56 86 LEU A O 1
ATOM 633 N N . CYS A 1 87 ? 9.374 -0.055 -7.989 1.00 94.94 87 CYS A N 1
ATOM 634 C CA . CYS A 1 87 ? 9.810 -1.444 -7.867 1.00 94.94 87 CYS A CA 1
ATOM 635 C C . CYS A 1 87 ? 11.317 -1.617 -7.666 1.00 94.94 87 CYS A C 1
ATOM 637 O O . CYS A 1 87 ? 11.739 -2.685 -7.245 1.00 94.94 87 CYS A O 1
ATOM 639 N N . GLU A 1 88 ? 12.119 -0.603 -7.985 1.00 95.75 88 GLU A N 1
ATOM 640 C CA . GLU A 1 88 ? 13.580 -0.669 -7.899 1.00 95.75 88 GLU A CA 1
ATOM 641 C C . GLU A 1 88 ? 14.094 -0.423 -6.476 1.00 95.75 88 GLU A C 1
ATOM 643 O O . GLU A 1 88 ? 15.220 -0.797 -6.165 1.00 95.75 88 GLU A O 1
ATOM 648 N N . ARG A 1 89 ? 13.296 0.235 -5.623 1.00 95.31 89 ARG A N 1
ATOM 649 C CA . ARG A 1 89 ? 13.726 0.682 -4.286 1.00 95.31 89 ARG A CA 1
ATOM 650 C C . ARG A 1 89 ? 13.010 -0.002 -3.129 1.00 95.31 89 ARG A C 1
ATOM 652 O O . ARG A 1 89 ? 13.565 -0.034 -2.038 1.00 95.31 89 ARG A O 1
ATOM 659 N N . ARG A 1 90 ? 11.792 -0.500 -3.352 1.00 94.81 90 ARG A N 1
ATOM 660 C CA . ARG A 1 90 ? 11.021 -1.217 -2.330 1.00 94.81 90 ARG A CA 1
ATOM 661 C C . ARG A 1 90 ? 11.718 -2.528 -1.955 1.00 94.81 90 ARG A C 1
ATOM 663 O O . ARG A 1 90 ? 12.243 -3.206 -2.842 1.00 94.81 90 ARG A O 1
ATOM 670 N N . LYS A 1 91 ? 11.664 -2.922 -0.686 1.00 96.12 91 LYS A N 1
ATOM 671 C CA . LYS A 1 91 ? 12.017 -4.284 -0.259 1.00 96.12 91 LYS A CA 1
ATOM 672 C C . LYS A 1 91 ? 10.962 -5.274 -0.743 1.00 96.12 91 LYS A C 1
ATOM 674 O O . LYS A 1 91 ? 11.303 -6.330 -1.274 1.00 96.12 91 LYS A O 1
ATOM 679 N N . GLN A 1 92 ? 9.686 -4.914 -0.614 1.00 95.88 92 GLN A N 1
ATOM 680 C CA . GLN A 1 92 ? 8.568 -5.732 -1.081 1.00 95.88 92 GLN A CA 1
ATOM 681 C C . GLN A 1 92 ? 7.348 -4.868 -1.411 1.00 95.88 92 GLN A C 1
ATOM 683 O O . GLN A 1 92 ? 7.260 -3.702 -1.043 1.00 95.88 92 GLN A O 1
ATOM 688 N N . ALA A 1 93 ? 6.397 -5.413 -2.167 1.00 96.56 93 ALA A N 1
ATOM 689 C CA . ALA A 1 93 ? 5.130 -4.720 -2.363 1.00 96.56 93 ALA A CA 1
ATOM 690 C C . ALA A 1 93 ? 4.261 -4.881 -1.109 1.00 96.56 93 ALA A C 1
ATOM 692 O O . ALA A 1 93 ? 4.113 -5.990 -0.605 1.00 96.56 93 ALA A O 1
ATOM 693 N N . VAL A 1 94 ? 3.657 -3.788 -0.647 1.00 96.81 94 VAL A N 1
ATOM 694 C CA . VAL A 1 94 ? 2.695 -3.801 0.460 1.00 96.81 94 VAL A CA 1
ATOM 695 C C . VAL A 1 94 ? 1.295 -3.736 -0.133 1.00 96.81 94 VAL A C 1
ATOM 697 O O . VAL A 1 94 ? 0.877 -2.693 -0.642 1.00 96.81 94 VAL A O 1
ATOM 700 N N . LEU A 1 95 ? 0.586 -4.864 -0.121 1.00 95.62 95 LEU A N 1
ATOM 701 C CA . LEU A 1 95 ? -0.836 -4.897 -0.462 1.00 95.62 95 LEU A CA 1
ATOM 702 C C . LEU A 1 95 ? -1.679 -4.493 0.759 1.00 95.62 95 LEU A C 1
ATOM 704 O O . LEU A 1 95 ? -1.203 -4.492 1.889 1.00 95.62 95 LEU A O 1
ATOM 708 N N . GLY A 1 96 ? -2.952 -4.170 0.537 1.00 93.62 96 GLY A N 1
ATOM 709 C CA . GLY A 1 96 ? -3.935 -4.053 1.610 1.00 93.62 96 GLY A CA 1
ATOM 710 C C . GLY A 1 96 ? -4.148 -5.365 2.375 1.00 93.62 96 GLY A C 1
ATOM 711 O O . GLY A 1 96 ? -4.055 -6.454 1.806 1.00 93.62 96 GLY A O 1
ATOM 712 N N . VAL A 1 97 ? -4.494 -5.238 3.655 1.00 93.69 97 VAL A N 1
ATOM 713 C CA . VAL A 1 97 ? -4.933 -6.335 4.529 1.00 93.69 97 VAL A CA 1
ATOM 714 C C . VAL A 1 97 ? -6.341 -6.050 5.044 1.00 93.69 97 VAL A C 1
ATOM 716 O O . VAL A 1 97 ? -6.765 -4.896 5.101 1.00 93.69 97 VAL A O 1
ATOM 719 N N . GLY A 1 98 ? -7.068 -7.096 5.428 1.00 93.25 98 GLY A N 1
ATOM 720 C CA . GLY A 1 98 ? -8.406 -6.978 5.999 1.00 93.25 98 GLY A CA 1
ATOM 721 C C . GLY A 1 98 ? -9.367 -8.033 5.470 1.00 93.25 98 GLY A C 1
ATOM 722 O O . GLY A 1 98 ? -8.965 -9.030 4.872 1.00 93.25 98 GLY A O 1
ATOM 723 N N . ASP A 1 99 ? -10.652 -7.801 5.718 1.00 93.69 99 ASP A N 1
ATOM 724 C CA . ASP A 1 99 ? -11.726 -8.633 5.186 1.00 93.69 99 ASP A CA 1
ATOM 725 C C . ASP A 1 99 ? -11.901 -8.348 3.686 1.00 93.69 99 ASP A C 1
ATOM 727 O O . ASP A 1 99 ? -12.199 -7.226 3.280 1.00 93.69 99 ASP A O 1
ATOM 731 N N . GLU A 1 100 ? -11.741 -9.380 2.859 1.00 92.56 100 GLU A N 1
ATOM 732 C CA . GLU A 1 100 ? -11.951 -9.337 1.406 1.00 92.56 100 GLU A CA 1
ATOM 733 C C . GLU A 1 100 ? -13.392 -8.957 1.013 1.00 92.56 100 GLU A C 1
ATOM 735 O O . GLU A 1 100 ? -13.662 -8.650 -0.150 1.00 92.56 100 GLU A O 1
ATOM 740 N N . ARG A 1 101 ? -14.323 -8.986 1.976 1.00 91.31 101 ARG A N 1
ATOM 741 C CA . ARG A 1 101 ? -15.725 -8.568 1.852 1.00 91.31 101 ARG A CA 1
ATOM 742 C C . ARG A 1 101 ? -16.062 -7.376 2.753 1.00 91.31 101 ARG A C 1
ATOM 744 O O . ARG A 1 101 ? -17.225 -7.202 3.113 1.00 91.31 101 ARG A O 1
ATOM 751 N N . ALA A 1 102 ? -15.069 -6.581 3.154 1.00 90.81 102 ALA A N 1
ATOM 752 C CA . ALA A 1 102 ? -15.299 -5.391 3.965 1.00 90.81 102 ALA A CA 1
ATOM 753 C C . ALA A 1 102 ? -16.229 -4.391 3.257 1.00 90.81 102 ALA A C 1
ATOM 755 O O . ALA A 1 102 ? -16.060 -4.093 2.077 1.00 90.81 102 ALA A O 1
ATOM 756 N N . ASP A 1 103 ? -17.158 -3.803 4.015 1.00 93.88 103 ASP A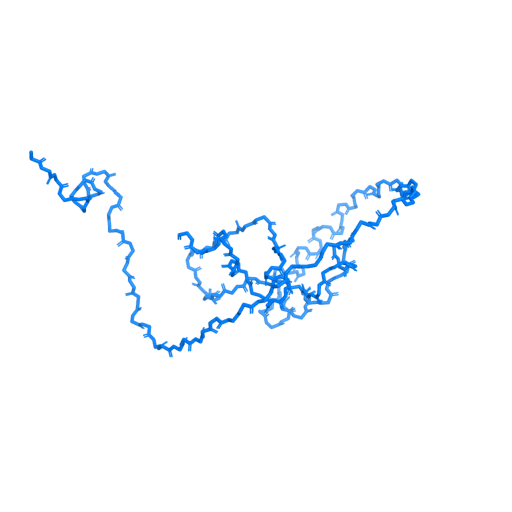 N 1
ATOM 757 C CA . ASP A 1 103 ? -18.012 -2.708 3.532 1.00 93.88 103 ASP A CA 1
ATOM 758 C C . ASP A 1 103 ? -17.233 -1.387 3.369 1.00 93.88 103 ASP A C 1
ATOM 760 O O . ASP A 1 103 ? -17.669 -0.479 2.664 1.00 93.88 103 ASP A O 1
ATOM 764 N N . TRP A 1 104 ? -16.081 -1.273 4.041 1.00 91.81 104 TRP A N 1
ATOM 765 C CA . TRP A 1 104 ? -15.250 -0.074 4.085 1.00 91.81 104 TRP A CA 1
ATOM 766 C C . TRP A 1 104 ? -13.806 -0.397 3.722 1.00 91.81 104 TRP A C 1
ATOM 768 O O . TRP A 1 104 ? -13.212 -1.326 4.267 1.00 91.81 104 TRP A O 1
ATOM 778 N N . LEU A 1 105 ? -13.234 0.429 2.847 1.00 94.38 105 LEU A N 1
ATOM 779 C CA . LEU A 1 105 ? -11.835 0.375 2.447 1.00 94.38 105 LEU A CA 1
ATOM 780 C C . LEU A 1 105 ? -11.154 1.695 2.812 1.00 94.38 105 LEU A C 1
ATOM 782 O O . LEU A 1 105 ? -11.589 2.763 2.383 1.00 94.38 105 LEU A O 1
ATOM 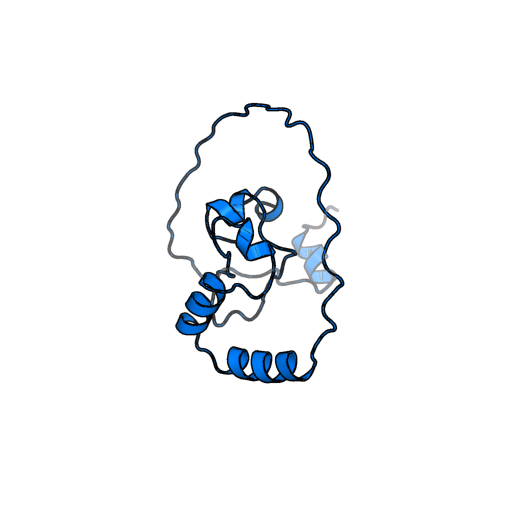786 N N . PHE A 1 106 ? -10.064 1.612 3.568 1.00 92.44 106 PHE A N 1
ATOM 787 C CA . PHE A 1 106 ? -9.198 2.750 3.858 1.00 92.44 106 PHE A CA 1
ATOM 788 C C . PHE A 1 106 ? -7.994 2.711 2.921 1.00 92.44 106 PHE A C 1
ATOM 790 O O . PHE A 1 106 ? -7.279 1.712 2.861 1.00 92.44 106 PHE A O 1
ATOM 797 N N . VAL A 1 107 ? -7.776 3.800 2.184 1.00 94.38 107 VAL A N 1
ATOM 798 C CA . VAL A 1 107 ? -6.675 3.928 1.223 1.00 94.38 107 VAL A CA 1
ATOM 799 C C . VAL A 1 107 ? -5.778 5.079 1.660 1.00 94.38 107 VAL A C 1
ATOM 801 O O . VAL A 1 107 ? -6.235 6.214 1.772 1.00 94.38 107 VAL A O 1
ATOM 804 N N . GLY A 1 108 ? -4.513 4.766 1.941 1.00 92.31 108 GLY A N 1
ATOM 805 C CA . GLY A 1 108 ? -3.472 5.750 2.238 1.00 92.31 108 GLY A CA 1
ATOM 806 C C . GLY A 1 108 ? -2.727 6.209 0.982 1.00 92.31 108 GLY A C 1
ATOM 807 O O . GLY A 1 108 ? -3.089 5.851 -0.136 1.00 92.31 108 GLY A O 1
ATOM 808 N N . GLU A 1 109 ? -1.658 6.982 1.169 1.00 94.00 109 GLU A N 1
ATOM 809 C CA . GLU A 1 109 ? -0.802 7.454 0.071 1.00 94.00 109 GLU A CA 1
ATOM 810 C C . GLU A 1 109 ? 0.078 6.332 -0.508 1.00 94.00 109 GLU A C 1
ATOM 812 O O . GLU A 1 109 ? 0.093 6.097 -1.716 1.00 94.00 109 GLU A O 1
ATOM 817 N N . GLY A 1 110 ? 0.806 5.623 0.357 1.00 91.62 110 GLY A N 1
ATOM 818 C CA . GLY A 1 110 ? 1.742 4.564 -0.013 1.00 91.62 110 GLY A CA 1
ATOM 819 C C . GLY A 1 110 ? 2.498 4.022 1.206 1.00 91.62 110 GLY A C 1
ATOM 820 O O . GLY A 1 110 ? 2.381 4.592 2.293 1.00 91.62 110 GLY A O 1
ATOM 821 N N . PRO A 1 111 ? 3.245 2.912 1.058 1.00 95.19 111 PRO A N 1
ATOM 822 C CA . PRO A 1 111 ? 3.990 2.321 2.165 1.00 95.19 111 PRO A CA 1
ATOM 823 C C . PRO A 1 111 ? 5.161 3.212 2.595 1.00 95.19 111 PRO A C 1
ATOM 825 O O . PRO A 1 111 ? 5.925 3.698 1.757 1.00 95.19 111 PRO A O 1
ATOM 828 N N . GLY A 1 112 ? 5.306 3.403 3.907 1.00 94.56 112 GLY A N 1
ATOM 829 C CA . GLY A 1 112 ? 6.503 3.966 4.519 1.00 94.56 112 GLY A CA 1
ATOM 830 C C . GLY A 1 112 ? 7.584 2.905 4.734 1.00 94.56 112 GLY A C 1
ATOM 831 O O . GLY A 1 112 ? 7.483 1.774 4.263 1.00 94.56 112 GLY A O 1
ATOM 832 N N . ALA A 1 113 ? 8.644 3.272 5.458 1.00 94.88 113 ALA A N 1
ATOM 833 C CA . ALA A 1 113 ? 9.775 2.377 5.708 1.00 94.88 113 ALA A CA 1
ATOM 834 C C . ALA A 1 113 ? 9.396 1.154 6.564 1.00 94.88 113 ALA A C 1
ATOM 836 O O . ALA A 1 113 ? 9.847 0.048 6.279 1.00 94.88 113 ALA A O 1
ATOM 837 N N . GLU A 1 114 ? 8.560 1.343 7.593 1.00 94.69 114 GLU A N 1
ATOM 838 C CA . GLU A 1 114 ? 8.103 0.237 8.444 1.00 94.69 114 GLU A CA 1
ATOM 839 C C . GLU A 1 114 ? 7.159 -0.703 7.683 1.00 94.69 114 GLU A C 1
ATOM 841 O O . GLU A 1 114 ? 7.252 -1.920 7.839 1.00 94.69 114 GLU A O 1
ATOM 846 N N . GLU A 1 115 ? 6.274 -0.150 6.847 1.00 96.38 115 GLU A N 1
ATOM 847 C CA . GLU A 1 115 ? 5.377 -0.921 5.985 1.00 96.38 115 GLU A CA 1
ATOM 848 C C . GLU A 1 115 ? 6.164 -1.724 4.941 1.00 96.38 115 GLU A C 1
ATOM 850 O O . GLU A 1 115 ? 5.924 -2.918 4.789 1.00 96.38 115 GLU A O 1
ATOM 855 N N . ASP A 1 116 ? 7.126 -1.104 4.245 1.00 96.44 116 ASP A N 1
ATOM 856 C CA . ASP A 1 116 ? 7.976 -1.775 3.246 1.00 96.44 116 ASP A CA 1
ATOM 857 C C . ASP A 1 116 ? 8.814 -2.904 3.869 1.00 96.44 116 ASP A C 1
ATOM 859 O O . ASP A 1 116 ? 9.032 -3.952 3.261 1.00 96.44 116 ASP A O 1
ATOM 863 N N . GLU A 1 117 ? 9.249 -2.742 5.118 1.00 95.31 117 GLU A N 1
ATOM 864 C CA . GLU A 1 117 ? 9.979 -3.784 5.838 1.00 95.31 117 GLU A CA 1
ATOM 865 C C . GLU A 1 117 ? 9.087 -4.945 6.291 1.00 95.31 117 GLU A C 1
ATOM 867 O O . GLU A 1 117 ? 9.493 -6.103 6.178 1.00 95.31 117 GLU A O 1
ATOM 872 N N . LYS A 1 118 ? 7.874 -4.661 6.774 1.00 94.06 118 LYS A N 1
ATOM 873 C CA . LYS A 1 118 ? 6.965 -5.685 7.318 1.00 94.06 118 LYS A CA 1
ATOM 874 C C . LYS A 1 118 ? 6.039 -6.309 6.273 1.00 94.06 118 LYS A C 1
ATOM 876 O O . LYS A 1 118 ? 5.505 -7.385 6.518 1.00 94.06 118 LYS A O 1
ATOM 881 N N . GLY A 1 119 ? 5.839 -5.657 5.129 1.00 94.75 119 GLY A N 1
ATOM 882 C CA . GLY A 1 119 ? 4.890 -6.099 4.105 1.00 94.75 119 GLY A CA 1
ATOM 883 C C . GLY A 1 119 ? 3.422 -5.823 4.454 1.00 94.75 119 GLY A C 1
ATOM 884 O O . GLY A 1 119 ? 2.536 -6.335 3.775 1.00 94.75 119 GLY A O 1
ATOM 885 N N . GLU A 1 120 ? 3.151 -5.023 5.489 1.00 94.81 120 GLU A N 1
ATOM 886 C CA . GLU A 1 120 ? 1.806 -4.770 6.019 1.00 94.81 120 GLU A CA 1
ATOM 887 C C . GLU A 1 120 ? 1.530 -3.256 6.099 1.00 94.81 120 GLU A C 1
ATOM 889 O O . GLU A 1 120 ? 2.413 -2.501 6.516 1.00 94.81 120 GLU A O 1
ATOM 894 N N . PRO A 1 121 ? 0.345 -2.774 5.679 1.00 95.25 121 PRO A N 1
ATOM 895 C CA . PRO A 1 121 ? 0.034 -1.348 5.661 1.00 95.25 121 PRO A CA 1
ATOM 896 C C . PRO A 1 121 ? -0.289 -0.813 7.065 1.00 95.25 121 PRO A C 1
ATOM 898 O O . PRO A 1 121 ? -0.809 -1.534 7.910 1.00 95.25 121 PRO A O 1
ATOM 901 N N . PHE A 1 122 ? -0.054 0.486 7.288 1.00 94.19 122 PHE A N 1
ATOM 902 C CA . PHE A 1 122 ? -0.405 1.205 8.527 1.00 94.19 122 PHE A CA 1
ATOM 903 C C . PHE A 1 122 ? 0.218 0.629 9.815 1.00 94.19 122 PHE A C 1
ATOM 905 O O . PHE A 1 122 ? -0.366 0.714 10.893 1.00 94.19 122 PHE A O 1
ATOM 912 N N . VAL A 1 123 ? 1.423 0.067 9.734 1.00 93.50 123 VAL A N 1
ATOM 913 C CA . VAL A 1 123 ? 2.154 -0.462 10.903 1.00 93.50 123 VAL A CA 1
ATOM 914 C C . VAL A 1 123 ? 3.077 0.573 11.558 1.00 93.50 123 VAL A C 1
ATOM 916 O O . VAL A 1 123 ? 3.505 0.378 12.703 1.00 93.50 123 VAL A O 1
ATOM 919 N N . GLY A 1 124 ? 3.378 1.669 10.854 1.00 89.69 124 GLY A N 1
ATOM 920 C CA . GLY A 1 124 ? 4.168 2.791 11.351 1.00 89.69 124 GLY A CA 1
ATOM 921 C C . GLY A 1 124 ? 3.395 3.737 12.274 1.00 89.69 124 GLY A C 1
ATOM 922 O O . GLY A 1 124 ? 2.244 3.506 12.644 1.00 89.69 124 GLY A O 1
ATOM 923 N N . GLN A 1 125 ? 4.030 4.848 12.661 1.00 83.75 125 GLN A N 1
ATOM 924 C CA . GLN A 1 125 ? 3.447 5.817 13.608 1.00 83.75 125 GLN A CA 1
ATOM 925 C C . GLN A 1 125 ? 2.096 6.381 13.152 1.00 83.75 125 GLN A C 1
ATOM 927 O O . GLN A 1 125 ? 1.194 6.535 13.970 1.00 83.75 125 GLN A O 1
ATOM 932 N N . ALA A 1 126 ? 1.937 6.637 11.851 1.00 79.75 126 ALA A N 1
ATOM 933 C CA . ALA A 1 126 ? 0.694 7.158 11.288 1.00 79.75 126 ALA A CA 1
ATOM 934 C C . ALA A 1 126 ? -0.491 6.181 11.415 1.00 79.75 126 ALA A C 1
ATOM 936 O O . ALA A 1 126 ? -1.635 6.618 11.396 1.00 79.75 126 ALA A O 1
ATOM 937 N N . GLY A 1 127 ? -0.240 4.876 11.555 1.00 78.00 127 GLY A N 1
ATOM 938 C CA . GLY A 1 127 ? -1.293 3.869 11.698 1.00 78.00 127 GLY A CA 1
ATOM 939 C C . GLY A 1 127 ? -1.742 3.598 13.137 1.00 78.00 127 GLY A C 1
ATOM 940 O O . GLY A 1 127 ? -2.753 2.936 13.339 1.00 78.00 127 GLY A O 1
ATOM 941 N N . LYS A 1 128 ? -1.020 4.111 14.143 1.00 77.00 128 LYS A N 1
ATOM 942 C CA . LYS A 1 128 ? -1.309 3.891 15.577 1.00 77.00 128 LYS A CA 1
ATOM 943 C C . LYS A 1 128 ? -2.247 4.935 16.198 1.00 77.00 128 LYS A C 1
ATOM 945 O O . LYS A 1 128 ? -2.436 4.911 17.413 1.00 77.00 128 LYS A O 1
ATOM 950 N N . LEU A 1 129 ? -2.731 5.878 15.390 1.00 61.03 129 LEU A N 1
ATOM 951 C CA . LEU A 1 129 ? -3.534 7.025 15.822 1.00 61.03 129 LEU A CA 1
ATOM 952 C C . LEU A 1 129 ? -4.887 6.617 16.417 1.00 61.03 129 LEU A C 1
ATOM 954 O O . LEU A 1 129 ? -5.498 5.647 15.917 1.00 61.03 129 LEU A O 1
#

Foldseek 3Di:
DDDDPCVVCVVVVNPDPDDDDDDDDDDDDDDDDDDDDDDDDDDDDPDDDPPDPDDVVCVVVVVVVLVPDDPVRNVVCQQPDPPDPVVVPFLTGQDADDDPPDPDDDDDDGDDPVCSVVSYPLPDPNNVD

Radius of gyration: 21.74 Å; chains: 1; bounding box: 56×35×57 Å

Sequence (129 aa):
MSGNRASVLREMGLAPLWRLRAAQGGAAAAATAGVAEMAAEREPIPPAPPPRAPQPARGEERLARIARMGWAELREAVAACRDCKLCERRKQAVLGVGDERADWLFVGEGPGAEEDEKGEPFVGQAGKL

Secondary structure (DSSP, 8-state):
----HHHHHHHTT--S---PPPPPP-----------------PPPPPPPPPPPP-HHHHHHHHHHHTT--HHHHHHHHHT--SSGGGGT-SS-----S-TT-S-----S---HHHHHHT-TT-SGGG--

pLDDT: mean 76.17, std 21.28, range [29.92, 96.81]